Protein AF-A0A1F6ZD36-F1 (afdb_monomer_lite)

Radius of gyration: 31.81 Å; chains: 1; bounding box: 59×31×84 Å

pLDDT: mean 82.82, std 12.62, range [42.97, 97.12]

Sequence (160 aa):
MATKDRYIERAKKYESDASSERMKRFRGVSSYKKLVDAYENAGESWKDAGEFAKAERAYEMALRYSPEEDKGRIKGKLKNLGLEKTRTLSFLTGLKKGLEKKFVFAFLSLITLIPALLFVSFSLTGNIILGLTETNSRWIGICLFVCGLIFALLYSRKKK

Secondary structure (DSSP, 8-state):
-HHHHHHHHHHHHHHHHHHHHHHHHHTT-S-HHHHHHHHHHHHHHHHHTT-HHHHHHHHHHHHHHS-HHHHHHHHHHHHHHHHHHHHHHHHHHHHHHHHHHHHHHHHHHHHHHHHHHHHHHHHHHT---TT--HHHHHHHHHHHHHHHHHHHHHHHHTT-

Structure (mmCIF, N/CA/C/O backbone):
data_AF-A0A1F6ZD36-F1
#
_entry.id   AF-A0A1F6ZD36-F1
#
loop_
_atom_site.group_PDB
_atom_site.id
_atom_site.type_symbol
_atom_site.label_atom_id
_atom_site.label_alt_id
_atom_site.label_comp_id
_atom_site.label_asym_id
_atom_site.label_entity_id
_atom_site.label_seq_id
_atom_site.pdbx_PDB_ins_code
_atom_site.Cartn_x
_atom_site.Cartn_y
_atom_site.Cartn_z
_atom_site.occupancy
_atom_site.B_iso_or_equiv
_atom_site.auth_seq_id
_atom_site.auth_comp_id
_atom_site.auth_asym_id
_atom_site.auth_atom_id
_atom_site.pdbx_PDB_model_num
ATOM 1 N N . MET A 1 1 ? -9.042 -12.859 -11.792 1.00 51.00 1 MET A N 1
ATOM 2 C CA . MET A 1 1 ? -9.588 -11.493 -11.616 1.00 51.00 1 MET A CA 1
ATOM 3 C C . MET A 1 1 ? -10.558 -11.371 -10.430 1.00 51.00 1 MET A C 1
ATOM 5 O O . MET A 1 1 ? -10.576 -10.318 -9.822 1.00 51.00 1 MET A O 1
ATOM 9 N N . ALA A 1 2 ? -11.257 -12.435 -10.002 1.00 61.28 2 ALA A N 1
ATOM 10 C CA . ALA A 1 2 ? -12.264 -12.404 -8.921 1.00 61.28 2 ALA A CA 1
ATOM 11 C C . ALA A 1 2 ? -11.763 -12.186 -7.467 1.00 61.28 2 ALA A C 1
ATOM 13 O O . ALA A 1 2 ? -12.569 -12.068 -6.548 1.00 61.28 2 ALA A O 1
ATOM 14 N N . THR A 1 3 ? -10.451 -12.168 -7.211 1.00 84.62 3 THR A N 1
ATOM 15 C CA . THR A 1 3 ? -9.912 -12.096 -5.839 1.00 84.62 3 THR A CA 1
ATOM 16 C C . THR A 1 3 ? -9.786 -10.664 -5.327 1.00 84.62 3 THR A C 1
ATOM 18 O O . THR A 1 3 ? -10.218 -10.395 -4.209 1.00 84.62 3 THR A O 1
ATOM 21 N N . LYS A 1 4 ? -9.263 -9.733 -6.139 1.00 90.31 4 LYS A N 1
ATOM 22 C CA . LYS A 1 4 ? -9.082 -8.321 -5.752 1.00 90.31 4 LYS A CA 1
ATOM 23 C C . LYS A 1 4 ? -10.415 -7.653 -5.408 1.00 90.31 4 LYS A C 1
ATOM 25 O O . LYS A 1 4 ? -10.522 -7.042 -4.349 1.00 90.31 4 LYS A O 1
ATOM 30 N N . ASP A 1 5 ? -11.436 -7.830 -6.240 1.00 91.81 5 ASP A N 1
ATOM 31 C CA . ASP A 1 5 ? -12.751 -7.214 -6.020 1.00 91.81 5 ASP A CA 1
ATOM 32 C C . ASP A 1 5 ? -13.395 -7.690 -4.713 1.00 91.81 5 ASP A C 1
ATOM 34 O O . ASP A 1 5 ? -13.929 -6.884 -3.954 1.00 91.81 5 ASP A O 1
ATOM 38 N N . ARG A 1 6 ? -13.218 -8.971 -4.366 1.00 94.19 6 ARG A N 1
ATOM 39 C CA . ARG A 1 6 ? -13.665 -9.533 -3.084 1.00 94.19 6 ARG A CA 1
ATOM 40 C C . ARG A 1 6 ? -12.948 -8.917 -1.877 1.00 94.19 6 ARG A C 1
ATOM 42 O O . ARG A 1 6 ? -13.531 -8.813 -0.797 1.00 94.19 6 ARG A O 1
ATOM 49 N N . TYR A 1 7 ? -11.671 -8.557 -2.005 1.00 93.81 7 TYR A N 1
ATOM 50 C CA . TYR A 1 7 ? -10.953 -7.830 -0.951 1.00 93.81 7 TYR A CA 1
ATOM 51 C C . TYR A 1 7 ? -11.439 -6.382 -0.845 1.00 93.81 7 TYR A C 1
ATOM 53 O O . TYR A 1 7 ? -11.670 -5.900 0.259 1.00 93.81 7 TYR A O 1
ATOM 61 N N . ILE A 1 8 ? -11.681 -5.717 -1.977 1.00 94.88 8 ILE A N 1
ATOM 62 C CA . ILE A 1 8 ? -12.219 -4.351 -2.016 1.00 94.88 8 ILE A CA 1
ATOM 63 C C . ILE A 1 8 ? -13.608 -4.285 -1.374 1.00 94.88 8 ILE A C 1
ATOM 65 O O . ILE A 1 8 ? -13.884 -3.381 -0.588 1.00 94.88 8 ILE A O 1
ATOM 69 N N . GLU A 1 9 ? -14.488 -5.231 -1.692 1.00 96.00 9 GLU A N 1
ATOM 70 C CA . GLU A 1 9 ? -15.838 -5.286 -1.133 1.00 96.00 9 GLU A CA 1
ATOM 71 C C . GLU A 1 9 ? -15.810 -5.505 0.384 1.00 96.00 9 GLU A C 1
ATOM 73 O O . GLU A 1 9 ? -16.465 -4.774 1.130 1.00 96.00 9 GLU A O 1
ATOM 78 N N . ARG A 1 10 ? -14.975 -6.440 0.859 1.00 95.81 10 ARG A N 1
ATOM 79 C CA . ARG A 1 10 ? -14.753 -6.643 2.298 1.00 95.81 10 ARG A CA 1
ATOM 80 C C . ARG A 1 10 ? -14.214 -5.391 2.977 1.00 95.81 10 ARG A C 1
ATOM 82 O O . ARG A 1 10 ? -14.726 -5.020 4.027 1.00 95.81 10 ARG A O 1
ATOM 89 N N . ALA A 1 11 ? -13.237 -4.718 2.373 1.00 96.00 11 ALA A N 1
ATOM 90 C CA . ALA A 1 11 ? -12.669 -3.497 2.930 1.00 96.00 11 ALA A CA 1
ATOM 91 C C . ALA A 1 11 ? -13.737 -2.406 3.105 1.00 96.00 11 ALA A C 1
ATOM 93 O O . ALA A 1 11 ? -13.872 -1.843 4.188 1.00 96.00 11 ALA A O 1
ATOM 94 N N . LYS A 1 12 ? -14.562 -2.177 2.074 1.00 96.69 12 LYS A N 1
ATOM 95 C CA . LYS A 1 12 ? -15.684 -1.227 2.131 1.00 96.69 12 LYS A CA 1
ATOM 96 C C . LYS A 1 12 ? -16.709 -1.600 3.199 1.00 96.69 12 LYS A C 1
ATOM 98 O O . LYS A 1 12 ? -17.213 -0.722 3.896 1.00 96.69 12 LYS A O 1
ATOM 103 N N . LYS A 1 13 ? -17.010 -2.893 3.343 1.00 97.12 13 LYS A N 1
ATOM 104 C CA . LYS A 1 13 ? -17.897 -3.383 4.401 1.00 97.12 13 LYS A CA 1
ATOM 105 C C . LYS A 1 13 ? -17.334 -3.041 5.783 1.00 97.12 13 LYS A C 1
ATOM 107 O O . LYS A 1 13 ? -18.040 -2.440 6.581 1.00 97.12 13 LYS A O 1
ATOM 112 N N . TYR A 1 14 ? -16.058 -3.327 6.029 1.00 96.25 14 TYR A N 1
ATOM 113 C CA . TYR A 1 14 ? -15.411 -2.996 7.299 1.00 96.25 14 TYR A CA 1
ATOM 114 C C . TYR A 1 14 ? -15.341 -1.483 7.570 1.00 96.25 14 TYR A C 1
ATOM 116 O O . TYR A 1 14 ? -15.510 -1.063 8.710 1.00 96.25 14 TYR A O 1
ATOM 124 N N . GLU A 1 15 ? -15.156 -0.641 6.550 1.00 94.19 15 GLU A N 1
ATOM 125 C CA . GLU A 1 15 ? -15.229 0.823 6.694 1.00 94.19 15 GLU A CA 1
ATOM 126 C C . GLU A 1 15 ? -16.641 1.314 7.043 1.00 94.19 15 GLU A C 1
ATOM 128 O O . GLU A 1 15 ? -16.806 2.244 7.842 1.00 94.19 15 GLU A O 1
ATOM 133 N N . SER A 1 16 ? -17.666 0.678 6.473 1.00 95.81 16 SER A N 1
ATOM 134 C CA . SER A 1 16 ? -19.063 0.925 6.832 1.00 95.81 16 SER A CA 1
ATOM 135 C C . SER A 1 16 ? -19.335 0.516 8.283 1.00 95.81 16 SER A C 1
ATOM 137 O O . SER A 1 16 ? -19.854 1.321 9.063 1.00 95.81 16 SER A O 1
ATOM 139 N N . ASP A 1 17 ? -18.876 -0.673 8.683 1.00 94.06 17 ASP A N 1
ATOM 140 C CA . ASP A 1 17 ? -18.977 -1.167 10.057 1.00 94.06 17 ASP A CA 1
ATOM 141 C C . ASP A 1 17 ? -18.256 -0.222 11.032 1.00 94.06 17 ASP A C 1
ATOM 143 O O . ASP A 1 17 ? -18.833 0.191 12.037 1.00 94.06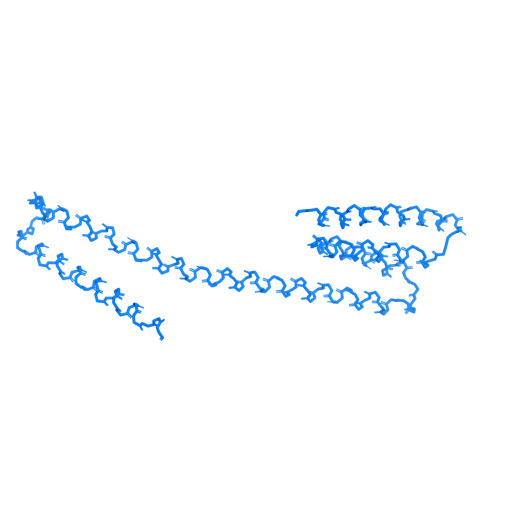 17 ASP A O 1
ATOM 147 N N . ALA A 1 18 ? -17.039 0.223 10.704 1.00 92.69 18 ALA A N 1
ATOM 148 C CA . ALA A 1 18 ? -16.274 1.173 11.511 1.00 92.69 18 ALA A CA 1
ATOM 149 C C . ALA A 1 18 ? -16.981 2.533 11.638 1.00 92.69 18 ALA A C 1
ATOM 151 O O . ALA A 1 18 ? -16.924 3.182 12.684 1.00 92.69 18 ALA A O 1
ATOM 152 N N . SER A 1 19 ? -17.669 2.980 10.587 1.00 92.50 19 SER A N 1
ATOM 153 C CA . SER A 1 19 ? -18.451 4.221 10.604 1.00 92.50 19 SER A CA 1
ATOM 154 C C . SER A 1 19 ? -19.676 4.102 11.517 1.00 92.50 19 SER A C 1
ATOM 156 O O . SER A 1 19 ? -19.933 4.992 12.332 1.00 92.50 19 SER A O 1
ATOM 158 N N . SER A 1 20 ? -20.385 2.971 11.450 1.00 92.19 20 SER A N 1
ATOM 159 C CA . SER A 1 20 ? -21.485 2.634 12.361 1.00 92.19 20 SER A CA 1
ATOM 160 C C . SER A 1 20 ? -21.009 2.535 13.817 1.00 92.19 20 SER A C 1
ATOM 162 O O . SER A 1 20 ? -21.591 3.158 14.707 1.00 92.19 20 SER A O 1
ATOM 164 N N . GLU A 1 21 ? -19.909 1.823 14.079 1.00 91.69 21 GLU A N 1
ATOM 165 C CA . GLU A 1 21 ? -19.357 1.674 15.430 1.00 91.69 21 GLU A CA 1
ATOM 166 C C . GLU A 1 21 ? -18.847 3.001 15.997 1.00 91.69 21 GLU A C 1
ATOM 168 O O . GLU A 1 21 ? -19.047 3.284 17.181 1.00 91.69 21 GLU A O 1
ATOM 173 N N . ARG A 1 22 ? -18.281 3.878 15.158 1.00 90.25 22 ARG A N 1
ATOM 174 C CA . ARG A 1 22 ? -17.933 5.241 15.574 1.00 90.25 22 ARG A CA 1
ATOM 175 C C . ARG A 1 22 ? -19.170 6.003 16.039 1.00 90.25 22 ARG A C 1
ATOM 177 O O . ARG A 1 22 ? -19.112 6.653 17.080 1.00 90.25 22 ARG A O 1
ATOM 184 N N . MET A 1 23 ? -20.275 5.924 15.298 1.00 90.69 23 MET A N 1
ATOM 185 C CA . MET A 1 23 ? -21.517 6.608 15.662 1.00 90.69 23 MET A CA 1
ATOM 186 C C . MET A 1 23 ? -22.093 6.070 16.977 1.00 90.69 23 MET A C 1
ATOM 188 O O . MET A 1 23 ? -22.479 6.843 17.853 1.00 90.69 23 MET A O 1
ATOM 192 N N . LYS A 1 24 ? -22.098 4.744 17.161 1.00 90.12 24 LYS A N 1
ATOM 193 C CA . LYS A 1 24 ? -22.520 4.119 18.426 1.00 90.12 24 LYS A CA 1
ATOM 194 C C . LYS A 1 24 ? -21.640 4.558 19.591 1.00 90.12 24 LYS A C 1
ATOM 196 O O . LYS A 1 24 ? -22.152 4.833 20.670 1.00 90.12 24 LYS A O 1
ATOM 201 N N . ARG A 1 25 ? -20.329 4.671 19.377 1.00 87.19 25 ARG A N 1
ATOM 202 C CA . ARG A 1 25 ? -19.390 5.149 20.393 1.00 87.19 25 ARG A CA 1
ATOM 203 C C . ARG A 1 25 ? -19.577 6.626 20.722 1.00 87.19 25 ARG A C 1
ATOM 205 O O . ARG A 1 25 ? -19.515 6.978 21.891 1.00 87.19 25 ARG A O 1
ATOM 212 N N . PHE A 1 26 ? -19.849 7.472 19.730 1.00 86.56 26 PHE A N 1
ATOM 213 C CA . PHE A 1 26 ? -20.211 8.872 19.973 1.00 86.56 26 PHE A CA 1
ATOM 214 C C . PHE A 1 26 ? -21.450 8.984 20.877 1.00 86.56 26 PHE A C 1
ATOM 216 O O . PHE A 1 26 ? -21.521 9.863 21.725 1.00 86.56 26 PHE A O 1
ATOM 223 N N . ARG A 1 27 ? -22.384 8.035 20.752 1.00 88.94 27 ARG A N 1
ATOM 224 C CA . ARG A 1 27 ? -23.560 7.895 21.625 1.00 88.94 27 ARG A CA 1
ATOM 225 C C . ARG A 1 27 ? -23.283 7.170 22.955 1.00 88.94 27 ARG A C 1
ATOM 227 O O . ARG A 1 27 ? -24.219 6.951 23.711 1.00 88.94 27 ARG A O 1
ATOM 234 N N . GLY A 1 28 ? -22.044 6.757 23.232 1.00 84.69 28 GLY A N 1
ATOM 235 C CA . GLY A 1 28 ? -21.668 6.035 24.456 1.00 84.69 28 GLY A CA 1
ATOM 236 C C . GLY A 1 28 ? -22.056 4.549 24.498 1.00 84.69 28 GLY A C 1
ATOM 237 O O . GLY A 1 28 ? -22.033 3.950 25.564 1.00 84.69 28 GLY A O 1
ATOM 238 N N . VAL A 1 29 ? -22.408 3.938 23.360 1.00 79.12 29 VAL A N 1
ATOM 239 C CA . VAL A 1 29 ? -23.020 2.590 23.292 1.00 79.12 29 VAL A CA 1
ATOM 240 C C . VAL A 1 29 ? -22.045 1.496 22.819 1.00 79.12 29 VAL A C 1
ATOM 242 O O . VAL A 1 29 ? -22.367 0.312 22.877 1.00 79.12 29 VAL A O 1
ATOM 245 N N . SER A 1 30 ? -20.851 1.849 22.324 1.00 84.38 30 SER A N 1
ATOM 246 C CA . SER A 1 30 ? -19.895 0.872 21.767 1.00 84.38 30 SER A CA 1
ATOM 247 C C . SER A 1 30 ? -18.492 0.956 22.368 1.00 84.38 30 SER A C 1
ATOM 249 O O . SER A 1 30 ? -18.024 2.021 22.773 1.00 84.38 30 SER A O 1
ATOM 251 N N . SER A 1 31 ? -17.816 -0.197 22.384 1.00 82.38 31 SER A N 1
ATOM 252 C CA . SER A 1 31 ? -16.440 -0.368 22.847 1.00 82.38 31 SER A CA 1
ATOM 253 C C . SER A 1 31 ? -15.427 0.095 21.797 1.00 82.38 31 SER A C 1
ATOM 255 O O . SER A 1 31 ? -15.615 -0.080 20.592 1.00 82.38 31 SER A O 1
ATOM 257 N N . TYR A 1 32 ? -14.297 0.622 22.274 1.00 84.00 32 TYR A N 1
ATOM 258 C CA . TYR A 1 32 ? -13.140 0.980 21.451 1.00 84.00 32 TYR A CA 1
ATOM 259 C C . TYR A 1 32 ? -12.653 -0.206 20.613 1.00 84.00 32 TYR A C 1
ATOM 261 O O . TYR A 1 32 ? -12.300 -0.018 19.453 1.00 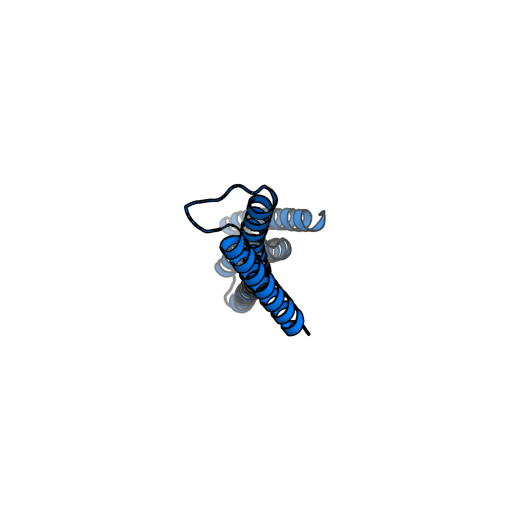84.00 32 TYR A O 1
ATOM 269 N N . LYS A 1 33 ? -12.718 -1.419 21.171 1.00 89.50 33 LYS A N 1
ATOM 270 C CA . LYS A 1 33 ? -12.228 -2.644 20.537 1.00 89.50 33 LYS A CA 1
ATOM 271 C C . LYS A 1 33 ? -12.889 -2.912 19.183 1.00 89.50 33 LYS A C 1
ATOM 273 O O . LYS A 1 33 ? -12.198 -3.028 18.183 1.00 89.50 33 LYS A O 1
ATOM 278 N N . LYS A 1 34 ? -14.226 -2.884 19.116 1.00 90.94 34 LYS A N 1
ATOM 279 C CA . LYS A 1 34 ? -14.967 -3.127 17.862 1.00 90.94 34 LYS A CA 1
ATOM 280 C C . LYS A 1 34 ? -14.638 -2.100 16.778 1.00 90.94 34 LYS A C 1
ATOM 282 O O . LYS A 1 34 ? -14.547 -2.451 15.605 1.00 90.94 34 LYS A O 1
ATOM 287 N N . LEU A 1 35 ? -14.455 -0.837 17.169 1.00 92.62 35 LEU A N 1
ATOM 288 C CA . LEU A 1 35 ? -14.083 0.228 16.241 1.00 92.62 35 LEU A CA 1
ATOM 289 C C . LEU A 1 35 ? -12.670 0.020 15.678 1.00 92.62 35 LEU A C 1
ATOM 291 O O . LEU A 1 35 ? -12.453 0.204 14.482 1.00 92.62 35 LEU A O 1
ATOM 295 N N . VAL A 1 36 ? -11.721 -0.356 16.537 1.00 93.69 36 VAL A N 1
ATOM 296 C CA . VAL A 1 36 ? -10.329 -0.633 16.158 1.00 93.69 36 VAL A CA 1
ATOM 297 C C . VAL A 1 36 ? -10.256 -1.853 15.245 1.00 93.69 36 VAL A C 1
ATOM 299 O O . VAL A 1 36 ? -9.676 -1.751 14.167 1.00 93.69 36 VAL A O 1
ATOM 302 N N . ASP A 1 37 ? -10.915 -2.950 15.621 1.00 93.94 37 ASP A N 1
ATOM 303 C CA . ASP A 1 37 ? -10.955 -4.194 14.846 1.00 93.94 37 ASP A CA 1
ATOM 304 C C . ASP A 1 37 ? -11.534 -3.958 13.442 1.00 93.94 37 ASP A C 1
ATOM 306 O O . ASP A 1 37 ? -11.019 -4.472 12.451 1.00 93.94 37 ASP A O 1
ATOM 310 N N . ALA A 1 38 ? -12.585 -3.139 13.324 1.00 95.50 38 ALA A N 1
ATOM 311 C CA . ALA A 1 38 ? -13.176 -2.808 12.031 1.00 95.50 38 ALA A CA 1
ATOM 312 C C . ALA A 1 38 ? -12.195 -2.038 11.127 1.00 95.50 38 ALA A C 1
ATOM 314 O O . ALA A 1 38 ? -12.007 -2.407 9.968 1.00 95.50 38 ALA A O 1
ATOM 315 N N . TYR A 1 39 ? -11.510 -1.015 11.650 1.00 96.69 39 TYR A N 1
ATOM 316 C CA . TYR A 1 39 ? -10.486 -0.299 10.880 1.00 96.69 39 TYR A CA 1
ATOM 317 C C . TYR A 1 39 ? -9.291 -1.184 10.520 1.00 96.69 39 TYR A C 1
ATOM 319 O O . TYR A 1 39 ? -8.746 -1.082 9.423 1.00 96.69 39 TYR A O 1
ATOM 327 N N . GLU A 1 40 ? -8.892 -2.077 11.414 1.00 96.00 40 GLU A N 1
ATOM 328 C CA . GLU A 1 40 ? -7.805 -3.012 11.166 1.00 96.00 40 GLU A CA 1
ATOM 329 C C . GLU A 1 40 ? -8.145 -4.017 10.060 1.00 96.00 40 GLU A C 1
ATOM 331 O O . GLU A 1 40 ? -7.341 -4.223 9.150 1.00 96.00 40 GLU A O 1
ATOM 336 N N . ASN A 1 41 ? -9.350 -4.585 10.092 1.00 96.69 41 ASN A N 1
ATOM 337 C CA . ASN A 1 41 ? -9.831 -5.517 9.073 1.00 96.69 41 ASN A CA 1
ATOM 338 C C . ASN A 1 41 ? -10.011 -4.835 7.708 1.00 96.69 41 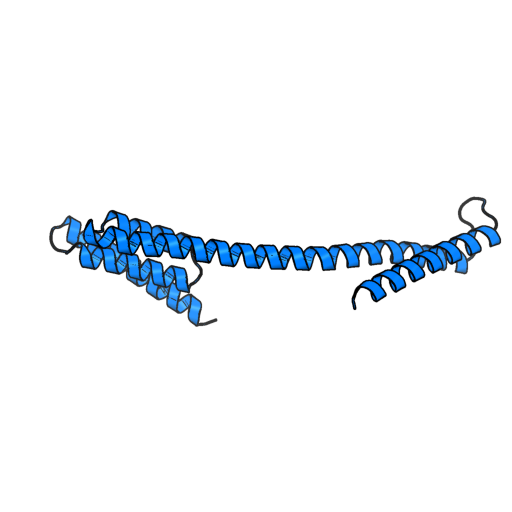ASN A C 1
ATOM 340 O O . ASN A 1 41 ? -9.734 -5.438 6.663 1.00 96.69 41 ASN A O 1
ATOM 344 N N . ALA A 1 42 ? -10.423 -3.561 7.700 1.00 97.06 42 ALA A N 1
ATOM 345 C CA . ALA A 1 42 ? -10.405 -2.738 6.495 1.00 97.06 42 ALA A CA 1
ATOM 346 C C . ALA A 1 42 ? -8.972 -2.573 5.966 1.00 97.06 42 ALA A C 1
ATOM 348 O O . ALA A 1 42 ? -8.732 -2.761 4.774 1.00 97.06 42 ALA A O 1
ATOM 349 N N . GLY A 1 43 ? -8.014 -2.287 6.852 1.00 96.81 43 GLY A N 1
ATOM 350 C CA . GLY A 1 43 ? -6.597 -2.163 6.518 1.00 96.81 43 GLY A CA 1
ATOM 351 C C . GLY A 1 43 ? -6.004 -3.431 5.907 1.00 96.81 43 GLY A C 1
ATOM 352 O O . GLY A 1 43 ? -5.338 -3.356 4.874 1.00 96.81 43 GLY A O 1
ATOM 353 N N . GLU A 1 44 ? -6.289 -4.601 6.482 1.00 96.31 44 GLU A N 1
ATOM 354 C CA . GLU A 1 44 ? -5.860 -5.886 5.918 1.00 96.31 44 GLU A CA 1
ATOM 355 C C . GLU A 1 44 ? -6.492 -6.151 4.555 1.00 96.31 44 GLU A C 1
ATOM 357 O O . GLU A 1 44 ? -5.793 -6.502 3.609 1.00 96.31 44 GLU A O 1
ATOM 362 N N . SER A 1 45 ? -7.792 -5.897 4.418 1.00 96.38 45 SER A N 1
ATOM 363 C CA . SER A 1 45 ? -8.493 -6.112 3.153 1.00 96.38 45 SER A CA 1
ATOM 364 C C . SER A 1 45 ? -7.980 -5.176 2.049 1.00 96.38 45 SER A C 1
ATOM 366 O O . SER A 1 45 ? -7.791 -5.603 0.911 1.00 96.38 45 SER A O 1
ATOM 368 N N . TRP A 1 46 ? -7.683 -3.911 2.365 1.00 96.88 46 TRP A N 1
ATOM 369 C CA . TRP A 1 46 ? -7.061 -2.988 1.412 1.00 96.88 46 TRP A CA 1
ATOM 370 C C . TRP A 1 46 ? -5.628 -3.384 1.058 1.00 96.88 46 TRP A C 1
ATOM 372 O O . TRP A 1 46 ? -5.238 -3.258 -0.105 1.00 96.88 46 TRP A O 1
ATOM 382 N N . LYS A 1 47 ? -4.858 -3.882 2.031 1.00 95.00 47 LYS A N 1
ATOM 383 C CA . LYS A 1 47 ? -3.506 -4.404 1.804 1.00 95.00 47 LYS A CA 1
ATOM 384 C C . LYS A 1 47 ? -3.548 -5.585 0.837 1.00 95.00 47 LYS A C 1
ATOM 386 O O . LYS A 1 47 ? -2.829 -5.573 -0.157 1.00 95.00 47 LYS A O 1
ATOM 391 N N . ASP A 1 48 ? -4.435 -6.545 1.074 1.00 93.50 48 ASP A N 1
ATOM 392 C CA . ASP A 1 48 ? -4.593 -7.728 0.225 1.00 93.50 48 ASP A CA 1
ATOM 393 C C . ASP A 1 48 ? -5.105 -7.373 -1.185 1.00 93.50 48 ASP A C 1
ATOM 395 O O . ASP A 1 48 ? -4.781 -8.045 -2.163 1.00 93.50 48 ASP A O 1
ATOM 399 N N . ALA A 1 49 ? -5.853 -6.271 -1.324 1.00 93.25 49 ALA A N 1
ATOM 400 C CA . ALA A 1 49 ? -6.234 -5.707 -2.621 1.00 93.25 49 ALA A CA 1
ATOM 401 C C . ALA A 1 49 ? -5.084 -4.969 -3.350 1.00 93.25 49 ALA A C 1
ATOM 403 O O . ALA A 1 49 ? -5.255 -4.559 -4.503 1.00 93.25 49 ALA A O 1
ATOM 404 N N . GLY A 1 50 ? -3.933 -4.771 -2.696 1.00 91.69 50 GLY A N 1
ATOM 405 C CA . GLY A 1 50 ? -2.797 -3.981 -3.188 1.00 91.69 50 GLY A CA 1
ATOM 406 C C . GLY A 1 50 ? -2.986 -2.462 -3.074 1.00 91.69 50 GLY A C 1
ATOM 407 O O . GLY A 1 50 ? -2.182 -1.691 -3.594 1.00 91.69 50 GLY A O 1
ATOM 408 N N . GLU A 1 51 ? -4.039 -2.005 -2.397 1.00 94.12 51 GLU A N 1
ATOM 409 C CA . GLU A 1 51 ? -4.390 -0.592 -2.234 1.00 94.12 51 GLU A CA 1
ATOM 410 C C . GLU A 1 51 ? -3.702 -0.007 -0.987 1.00 94.12 51 GLU A C 1
ATOM 412 O O . GLU A 1 51 ? -4.349 0.431 -0.031 1.00 94.12 51 GLU A O 1
ATOM 417 N N . PHE A 1 52 ? -2.363 0.006 -0.988 1.00 93.75 52 PHE A N 1
ATOM 418 C CA . PHE A 1 52 ? -1.540 0.365 0.178 1.00 93.75 52 PHE A CA 1
ATOM 419 C C . PHE A 1 52 ? -1.895 1.726 0.805 1.00 93.75 52 PHE A C 1
ATOM 421 O O . PHE A 1 52 ? -1.892 1.852 2.023 1.00 93.75 52 PHE A O 1
ATOM 428 N N . ALA A 1 53 ? -2.269 2.732 0.006 1.00 94.31 53 ALA A N 1
ATOM 429 C CA . ALA A 1 53 ? -2.650 4.058 0.514 1.00 94.31 53 ALA A CA 1
ATOM 430 C C . ALA A 1 53 ? -4.000 4.078 1.259 1.00 94.31 53 ALA A C 1
ATOM 432 O O . ALA A 1 53 ? -4.269 4.975 2.059 1.00 94.31 53 ALA A O 1
ATOM 433 N N . LYS A 1 54 ? -4.895 3.130 0.964 1.00 95.88 54 LYS A N 1
ATOM 434 C CA . LYS A 1 54 ? -6.150 2.961 1.712 1.00 95.88 54 LYS A CA 1
ATOM 435 C C . LYS A 1 54 ? -5.914 2.126 2.965 1.00 95.88 54 LYS A C 1
ATOM 437 O O . LYS A 1 54 ? -6.439 2.465 4.019 1.00 95.88 54 LYS A O 1
ATOM 442 N N . ALA A 1 55 ? -5.059 1.108 2.865 1.00 96.81 55 ALA A N 1
ATOM 443 C CA . ALA A 1 55 ? -4.635 0.309 4.009 1.00 96.81 55 ALA A CA 1
ATOM 444 C C . ALA A 1 55 ? -3.955 1.165 5.088 1.00 96.81 55 ALA A C 1
ATOM 446 O O . ALA A 1 55 ? -4.288 1.051 6.263 1.00 96.81 55 ALA A O 1
ATOM 447 N N . GLU A 1 56 ? -3.057 2.063 4.678 1.00 96.44 56 GLU A N 1
ATOM 448 C CA . GLU A 1 56 ? -2.364 3.006 5.561 1.00 96.44 56 GLU A CA 1
ATOM 449 C C . GLU A 1 56 ? -3.359 3.884 6.322 1.00 96.44 56 GLU A C 1
ATOM 451 O O . GLU A 1 56 ? -3.374 3.863 7.550 1.00 96.44 56 GLU A O 1
ATOM 456 N N . ARG A 1 57 ? -4.285 4.534 5.605 1.00 96.81 57 ARG A N 1
ATOM 457 C CA . ARG A 1 57 ? -5.358 5.328 6.219 1.00 96.81 57 ARG A CA 1
ATOM 458 C C . ARG A 1 57 ? -6.195 4.513 7.200 1.00 96.81 57 ARG A C 1
ATOM 460 O O . ARG A 1 57 ? -6.488 4.984 8.292 1.00 96.81 57 ARG A O 1
ATOM 467 N N . ALA A 1 58 ? -6.575 3.289 6.849 1.00 96.81 58 ALA A N 1
ATOM 468 C CA . ALA A 1 58 ? -7.356 2.440 7.741 1.00 96.81 58 ALA A CA 1
ATOM 469 C C . ALA A 1 58 ? -6.582 2.095 9.030 1.00 96.81 58 ALA A C 1
ATOM 471 O O . ALA A 1 58 ? -7.125 2.240 10.125 1.00 96.81 58 ALA A O 1
ATOM 472 N N . TYR A 1 59 ? -5.295 1.743 8.937 1.00 97.06 59 TYR A N 1
ATOM 473 C CA . TYR A 1 59 ? -4.462 1.494 10.119 1.00 97.06 59 TYR A CA 1
ATOM 474 C C . TYR A 1 59 ? -4.186 2.752 10.949 1.00 97.06 59 TYR A C 1
ATOM 476 O O . TYR A 1 59 ? -4.149 2.665 12.175 1.00 97.06 59 TYR A O 1
ATOM 484 N N . GLU A 1 60 ? -4.039 3.925 10.333 1.00 96.44 60 GLU A N 1
ATOM 485 C CA . GLU A 1 60 ? -3.941 5.200 11.056 1.00 96.44 60 GLU A CA 1
ATOM 486 C C . GLU A 1 60 ? -5.208 5.479 11.869 1.00 96.44 60 GLU A C 1
ATOM 488 O O . GLU A 1 60 ? -5.139 5.898 13.028 1.00 96.44 60 GLU A O 1
ATOM 493 N N . MET A 1 61 ? -6.376 5.189 11.294 1.00 95.44 61 MET A N 1
ATOM 494 C CA . MET A 1 61 ? -7.646 5.318 12.000 1.00 95.44 61 MET A CA 1
ATOM 495 C C . MET A 1 61 ? -7.762 4.300 13.134 1.00 95.44 61 MET A C 1
ATOM 497 O O . MET A 1 61 ? -8.145 4.683 14.241 1.00 95.44 61 MET A O 1
ATOM 501 N N . ALA A 1 62 ? -7.355 3.046 12.915 1.00 95.25 62 ALA A N 1
ATOM 502 C CA . ALA A 1 62 ? -7.255 2.055 13.985 1.00 95.25 62 ALA A CA 1
ATOM 503 C C . ALA A 1 62 ? -6.355 2.569 15.121 1.00 95.25 62 ALA A C 1
ATOM 505 O O . ALA A 1 62 ? -6.765 2.561 16.280 1.00 95.25 62 ALA A O 1
ATOM 506 N N . LEU A 1 63 ? -5.177 3.110 14.797 1.00 95.94 63 LEU A N 1
ATOM 507 C CA . LEU A 1 63 ? -4.216 3.631 15.769 1.00 95.94 63 LEU A CA 1
ATOM 508 C C . LEU A 1 63 ? -4.774 4.815 16.568 1.00 95.94 63 LEU A C 1
ATOM 510 O O . LEU A 1 63 ? -4.577 4.891 17.781 1.00 95.94 63 LEU A O 1
ATOM 514 N N . ARG A 1 64 ? -5.498 5.724 15.905 1.00 93.50 64 ARG A N 1
ATOM 515 C CA . ARG A 1 64 ? -6.124 6.896 16.535 1.00 93.50 64 ARG A CA 1
ATOM 516 C C . ARG A 1 64 ? -7.155 6.509 17.592 1.00 93.50 64 ARG A C 1
ATOM 518 O O . ARG A 1 64 ? -7.284 7.199 18.599 1.00 93.50 64 ARG A O 1
ATOM 525 N N . TYR A 1 65 ? -7.901 5.434 17.350 1.00 90.50 65 TYR A N 1
ATOM 526 C CA . TYR A 1 65 ? -8.951 4.966 18.253 1.00 90.50 65 TYR A CA 1
ATOM 527 C C . TYR A 1 65 ? -8.507 3.836 19.184 1.00 90.50 65 TYR A C 1
ATOM 529 O O . TYR A 1 65 ? -9.318 3.432 20.016 1.00 90.50 65 TYR A O 1
ATOM 537 N N . SER A 1 66 ? -7.267 3.355 19.065 1.00 92.19 66 SER A N 1
ATOM 538 C CA . SER A 1 66 ? -6.726 2.267 19.883 1.00 92.19 66 SER A CA 1
ATOM 539 C C . SER A 1 66 ? -6.416 2.714 21.315 1.00 92.19 66 SER A C 1
ATOM 541 O O . SER A 1 66 ? -5.818 3.781 21.502 1.00 92.19 66 SER A O 1
ATOM 543 N N . PRO A 1 67 ? -6.758 1.891 22.323 1.00 89.25 67 PRO A N 1
ATOM 544 C CA . PRO A 1 67 ? -6.156 1.966 23.653 1.00 89.25 67 PRO A CA 1
ATOM 545 C C . PRO A 1 67 ? -4.626 1.833 23.576 1.00 89.25 67 PRO A C 1
ATOM 547 O O . PRO A 1 67 ? -4.113 1.221 22.640 1.00 89.25 67 PRO A O 1
ATOM 550 N N . GLU A 1 68 ? -3.885 2.387 24.543 1.00 89.00 68 GLU A N 1
ATOM 551 C CA . GLU A 1 68 ? -2.406 2.377 24.521 1.00 89.00 68 GLU A CA 1
ATOM 552 C C . GLU A 1 68 ? -1.803 0.968 24.407 1.00 89.00 68 GLU A C 1
ATOM 554 O O . GLU A 1 68 ? -0.841 0.770 23.664 1.00 89.00 68 GLU A O 1
ATOM 559 N N . GLU A 1 69 ? -2.421 -0.018 25.058 1.00 87.81 69 GLU A N 1
ATOM 560 C CA . GLU A 1 69 ? -2.057 -1.440 24.985 1.00 87.81 69 GLU A CA 1
ATOM 561 C C . GLU A 1 69 ? -2.062 -2.000 23.549 1.00 87.81 69 GLU A C 1
ATOM 563 O O . GLU A 1 69 ? -1.169 -2.759 23.172 1.00 87.81 69 GLU A O 1
ATOM 568 N N . ASP A 1 70 ? -3.000 -1.561 22.707 1.00 87.75 70 ASP A N 1
ATOM 569 C CA . ASP A 1 70 ? -3.150 -2.031 21.326 1.00 87.75 70 ASP A CA 1
ATOM 570 C C . ASP A 1 70 ? -2.320 -1.228 20.317 1.00 87.75 70 ASP A C 1
ATOM 572 O O . ASP A 1 70 ? -2.046 -1.695 19.204 1.00 87.75 70 ASP A O 1
ATOM 576 N N . LYS A 1 71 ? -1.868 -0.018 20.676 1.00 92.00 71 LYS A N 1
ATOM 577 C CA . LYS A 1 71 ? -1.134 0.850 19.740 1.00 92.00 71 LYS A CA 1
ATOM 578 C C . LYS A 1 71 ? 0.151 0.208 19.235 1.00 92.00 71 LYS A C 1
ATOM 580 O O . LYS A 1 71 ? 0.507 0.413 18.075 1.00 92.00 71 LYS A O 1
ATOM 585 N N . GLY A 1 72 ? 0.849 -0.565 20.071 1.00 93.19 72 GLY A N 1
ATOM 586 C CA . GLY A 1 72 ? 2.067 -1.276 19.667 1.00 93.19 72 GLY A CA 1
ATOM 587 C C . GLY A 1 72 ? 1.810 -2.248 18.512 1.00 93.19 72 GLY A C 1
ATOM 588 O O . GLY A 1 72 ? 2.533 -2.247 17.512 1.00 93.19 72 GLY A O 1
ATOM 589 N N . ARG A 1 73 ? 0.713 -3.001 18.608 1.00 93.81 73 ARG A N 1
ATOM 590 C CA . ARG A 1 73 ? 0.266 -3.969 17.603 1.00 93.81 73 ARG A CA 1
ATOM 591 C C . ARG A 1 73 ? -0.064 -3.289 16.270 1.00 93.81 73 ARG A C 1
ATOM 593 O O . ARG A 1 73 ? 0.449 -3.702 15.229 1.00 93.81 73 ARG A O 1
ATOM 600 N N . ILE A 1 74 ? -0.838 -2.200 16.300 1.00 94.44 74 ILE A N 1
ATOM 601 C CA . ILE A 1 74 ? -1.210 -1.447 15.089 1.00 94.44 74 ILE A CA 1
ATOM 602 C C . ILE A 1 74 ? 0.001 -0.744 14.455 1.00 94.44 74 ILE A C 1
ATOM 604 O O . ILE A 1 74 ? 0.171 -0.793 13.235 1.00 94.44 74 ILE A O 1
ATOM 608 N N . LYS A 1 75 ? 0.901 -0.154 15.256 1.00 95.88 75 LYS A N 1
ATOM 609 C CA . LYS A 1 75 ? 2.164 0.430 14.757 1.00 95.88 75 LYS A CA 1
ATOM 610 C C . LYS A 1 75 ? 3.024 -0.608 14.033 1.00 95.88 75 LYS A C 1
ATOM 612 O O . LYS A 1 75 ? 3.605 -0.300 12.993 1.00 95.88 75 LYS A O 1
ATOM 617 N N . GLY A 1 76 ? 3.076 -1.839 14.549 1.00 95.75 76 GLY A N 1
ATOM 618 C CA . GLY A 1 76 ? 3.746 -2.959 13.887 1.00 95.75 76 GLY A CA 1
ATOM 619 C C . GLY A 1 76 ? 3.175 -3.238 12.494 1.00 95.75 76 GLY A C 1
ATOM 620 O O . GLY A 1 76 ? 3.932 -3.343 11.528 1.00 95.75 76 GLY A O 1
ATOM 621 N N . LYS A 1 77 ? 1.842 -3.267 12.361 1.00 95.00 77 LYS A N 1
ATOM 622 C CA . LYS A 1 77 ? 1.170 -3.436 11.061 1.00 95.00 77 LYS A CA 1
ATOM 623 C C . LYS A 1 77 ? 1.481 -2.299 10.086 1.00 95.00 77 LYS A C 1
ATOM 625 O O . LYS A 1 77 ? 1.798 -2.573 8.931 1.00 95.00 77 LYS A O 1
ATOM 630 N N . LEU A 1 78 ? 1.466 -1.050 10.555 1.00 94.50 78 LEU A N 1
ATOM 631 C CA . LEU A 1 78 ? 1.800 0.124 9.740 1.00 94.50 78 LEU A CA 1
ATOM 632 C C . LEU A 1 78 ? 3.243 0.052 9.205 1.00 94.50 78 LEU A C 1
ATOM 634 O O . LEU A 1 78 ? 3.491 0.274 8.020 1.00 94.50 78 LEU A O 1
ATOM 638 N N . LYS A 1 79 ? 4.196 -0.336 10.062 1.00 95.38 79 LYS A N 1
ATOM 639 C CA . LYS A 1 79 ? 5.600 -0.528 9.673 1.00 95.38 79 LYS A CA 1
ATOM 640 C C . LYS A 1 79 ? 5.747 -1.626 8.618 1.00 95.38 79 LYS A C 1
ATOM 642 O O . LYS A 1 79 ? 6.425 -1.419 7.613 1.00 95.38 79 LYS A O 1
ATOM 647 N N . ASN A 1 80 ? 5.094 -2.770 8.824 1.00 94.31 80 ASN A N 1
ATOM 648 C CA . ASN A 1 80 ? 5.131 -3.886 7.877 1.00 94.31 80 ASN A CA 1
ATOM 649 C C . ASN A 1 80 ? 4.541 -3.495 6.514 1.00 94.31 80 ASN A C 1
ATOM 651 O O . ASN A 1 80 ? 5.133 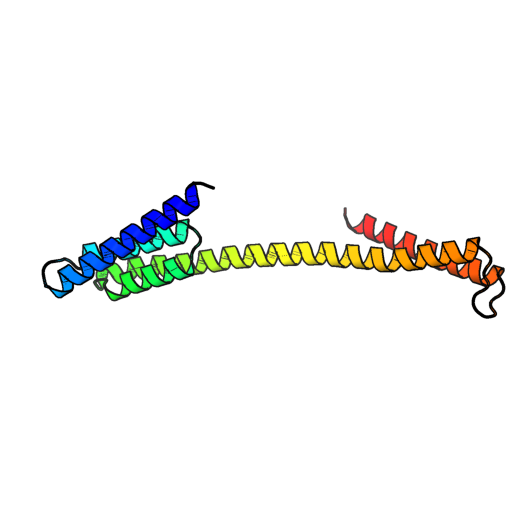-3.813 5.485 1.00 94.31 80 ASN A O 1
ATOM 655 N N . LEU A 1 81 ? 3.447 -2.726 6.504 1.00 94.19 81 LEU A N 1
ATOM 656 C CA . LEU A 1 81 ? 2.847 -2.196 5.279 1.00 94.19 81 LEU A CA 1
ATOM 657 C C . LEU A 1 81 ? 3.838 -1.321 4.490 1.00 94.19 81 LEU A C 1
ATOM 659 O O . LEU A 1 81 ? 3.969 -1.464 3.274 1.00 94.19 81 LEU A O 1
ATOM 663 N N . GLY A 1 82 ? 4.574 -0.444 5.181 1.00 91.56 82 GLY A N 1
ATOM 664 C CA . GLY A 1 82 ? 5.608 0.394 4.567 1.00 91.56 82 GLY A CA 1
ATOM 665 C C . GLY A 1 82 ? 6.760 -0.416 3.959 1.00 91.56 82 GLY A C 1
ATOM 666 O O . GLY A 1 82 ? 7.227 -0.108 2.858 1.00 91.56 82 GLY A O 1
ATOM 667 N N . LEU A 1 83 ? 7.186 -1.489 4.632 1.00 91.25 83 LEU A N 1
ATOM 668 C CA . LEU A 1 83 ? 8.216 -2.402 4.124 1.00 91.25 83 LEU A CA 1
ATOM 669 C C . LEU A 1 83 ? 7.746 -3.152 2.871 1.00 91.25 83 LEU A C 1
ATOM 671 O O . LEU A 1 83 ? 8.490 -3.235 1.893 1.00 91.25 83 LEU A O 1
ATOM 675 N N . GLU A 1 84 ? 6.508 -3.649 2.858 1.00 90.19 84 GLU A N 1
ATOM 676 C CA . GLU A 1 84 ? 5.917 -4.319 1.692 1.00 90.19 84 GLU A CA 1
ATOM 677 C C . GLU A 1 84 ? 5.765 -3.369 0.496 1.00 90.19 84 GLU A C 1
ATOM 679 O O . GLU A 1 84 ? 6.168 -3.705 -0.623 1.00 90.19 84 GLU A O 1
ATOM 684 N N . LYS A 1 85 ? 5.264 -2.149 0.728 1.00 89.56 85 LYS A N 1
ATOM 685 C CA . LYS A 1 85 ? 5.174 -1.087 -0.288 1.00 89.56 85 LYS A CA 1
ATOM 686 C C . LYS A 1 85 ? 6.547 -0.764 -0.883 1.00 89.56 85 LYS A C 1
ATOM 688 O O . LYS A 1 85 ? 6.694 -0.648 -2.096 1.00 89.56 85 LYS A O 1
ATOM 693 N N . THR A 1 86 ? 7.575 -0.667 -0.044 1.00 88.69 86 THR A N 1
ATOM 694 C CA . THR A 1 86 ? 8.945 -0.388 -0.499 1.00 88.69 86 THR A CA 1
ATOM 695 C C . THR A 1 86 ? 9.521 -1.561 -1.287 1.00 88.69 86 THR A C 1
ATOM 697 O O . THR A 1 86 ? 10.121 -1.361 -2.341 1.00 88.69 86 THR A O 1
ATOM 700 N N . ARG A 1 87 ? 9.300 -2.800 -0.830 1.00 87.19 87 ARG A N 1
ATOM 701 C CA . ARG A 1 87 ? 9.762 -4.007 -1.524 1.00 87.19 87 ARG A CA 1
ATOM 702 C C . ARG A 1 87 ? 9.121 -4.127 -2.905 1.00 87.19 87 ARG A C 1
ATOM 704 O O . ARG A 1 87 ? 9.839 -4.316 -3.884 1.00 87.19 87 ARG A O 1
ATOM 711 N N . THR A 1 88 ? 7.805 -3.956 -3.002 1.00 83.75 88 THR A N 1
ATOM 712 C CA . THR A 1 88 ? 7.088 -3.980 -4.287 1.00 83.75 88 THR A CA 1
ATOM 713 C C . THR A 1 88 ? 7.571 -2.871 -5.223 1.00 83.75 88 THR A C 1
ATOM 715 O O . THR A 1 88 ? 7.883 -3.148 -6.380 1.00 83.75 88 THR A O 1
ATOM 718 N N . LEU A 1 89 ? 7.763 -1.646 -4.723 1.00 84.81 89 LEU A N 1
ATOM 719 C CA . LEU A 1 89 ? 8.325 -0.541 -5.507 1.00 84.81 89 LEU A CA 1
ATOM 720 C C . LEU A 1 89 ? 9.757 -0.838 -5.993 1.00 84.81 89 LEU A C 1
ATOM 722 O O . LEU A 1 89 ? 10.079 -0.624 -7.163 1.00 84.81 89 LEU A O 1
ATOM 726 N N . SER A 1 90 ? 10.620 -1.358 -5.114 1.00 84.12 90 SER A N 1
ATOM 727 C CA . SER A 1 90 ? 12.010 -1.719 -5.436 1.00 84.12 90 SER A CA 1
ATOM 728 C C . SER A 1 90 ? 12.092 -2.823 -6.498 1.00 84.12 90 SER A C 1
ATOM 730 O O . SER A 1 90 ? 12.929 -2.778 -7.397 1.00 84.12 90 SER A O 1
ATOM 732 N N . PHE A 1 91 ? 11.161 -3.776 -6.460 1.00 84.56 91 PHE A N 1
ATOM 733 C CA . PHE A 1 91 ? 11.041 -4.822 -7.466 1.00 84.56 91 PHE A CA 1
ATOM 734 C C . PHE A 1 91 ? 10.613 -4.255 -8.826 1.00 84.56 91 PHE A C 1
ATOM 736 O O . PHE A 1 91 ? 11.249 -4.541 -9.840 1.00 84.56 91 PHE A O 1
ATOM 743 N N . LEU A 1 92 ? 9.592 -3.392 -8.856 1.00 80.62 92 LEU A N 1
ATOM 744 C CA . LEU A 1 92 ? 9.119 -2.743 -10.084 1.00 80.62 92 LEU A CA 1
ATOM 745 C C . LEU A 1 92 ? 10.190 -1.844 -10.714 1.00 80.62 92 LEU A C 1
ATOM 747 O O . LEU A 1 92 ? 10.402 -1.866 -11.926 1.00 80.62 92 LEU A O 1
ATOM 751 N N . THR A 1 93 ? 10.906 -1.079 -9.893 1.00 80.94 93 THR A N 1
ATOM 752 C CA . THR A 1 93 ? 12.022 -0.239 -10.352 1.00 80.94 93 THR A CA 1
ATOM 753 C C . THR A 1 93 ? 13.204 -1.074 -10.843 1.00 80.94 93 THR A C 1
ATOM 755 O O . THR A 1 93 ? 13.798 -0.740 -11.870 1.00 80.94 93 THR A O 1
ATOM 758 N N . GLY A 1 94 ? 13.508 -2.198 -10.189 1.00 80.25 94 GLY A N 1
ATOM 759 C CA . GLY A 1 94 ? 14.498 -3.170 -10.655 1.00 80.25 94 GLY A CA 1
ATOM 760 C C . GLY A 1 94 ? 14.136 -3.784 -12.011 1.00 80.25 94 GLY A C 1
ATOM 761 O O . GLY A 1 94 ? 14.976 -3.819 -12.914 1.00 80.25 94 GLY A O 1
ATOM 762 N N . LEU A 1 95 ? 12.873 -4.189 -12.192 1.00 76.94 95 LEU A N 1
ATOM 763 C CA . LEU A 1 95 ? 12.347 -4.674 -13.471 1.00 76.94 95 LEU A CA 1
ATOM 764 C C . LEU A 1 95 ? 12.477 -3.614 -14.566 1.00 76.94 95 LEU A C 1
ATOM 766 O O . LEU A 1 95 ? 13.010 -3.910 -15.636 1.00 76.94 95 LEU A O 1
ATOM 770 N N . LYS A 1 96 ? 12.062 -2.372 -14.286 1.00 75.50 96 LYS A N 1
ATOM 771 C CA . LYS A 1 96 ? 12.170 -1.248 -15.227 1.00 75.50 96 LYS A CA 1
ATOM 772 C C . LYS A 1 96 ? 13.617 -1.020 -15.653 1.00 75.50 96 LYS A C 1
ATOM 774 O O . LYS A 1 96 ? 13.897 -0.960 -16.843 1.00 75.50 96 LYS A O 1
ATOM 779 N N . LYS A 1 97 ? 14.552 -0.995 -14.702 1.00 76.62 97 LYS A N 1
ATOM 780 C CA . LYS A 1 97 ? 15.985 -0.807 -14.972 1.00 76.62 97 LYS A CA 1
ATOM 781 C C . LYS A 1 97 ? 16.575 -1.941 -15.820 1.00 76.62 97 LYS A C 1
ATOM 783 O O . LYS A 1 97 ? 17.424 -1.701 -16.677 1.00 76.62 97 LYS A O 1
ATOM 788 N N . GLY A 1 98 ? 16.134 -3.181 -15.597 1.00 75.81 98 GLY A N 1
ATOM 789 C CA . GLY A 1 98 ? 16.512 -4.330 -16.424 1.00 75.81 98 GLY A CA 1
ATOM 790 C C . GLY A 1 98 ? 15.948 -4.250 -17.847 1.00 75.81 98 GLY A C 1
ATOM 791 O O . GLY A 1 98 ? 16.635 -4.615 -18.803 1.00 75.81 98 GLY A O 1
ATOM 792 N N . LEU A 1 99 ? 14.723 -3.742 -17.988 1.00 73.69 99 LEU A N 1
ATOM 793 C CA . LEU A 1 99 ? 14.046 -3.556 -19.268 1.00 73.69 99 LEU A CA 1
ATOM 794 C C . LEU A 1 99 ? 14.674 -2.413 -20.080 1.00 73.69 99 LEU A C 1
ATOM 796 O O . LEU A 1 99 ? 14.996 -2.601 -21.249 1.00 73.69 99 LEU A O 1
ATOM 800 N N . GLU A 1 100 ? 14.933 -1.268 -19.447 1.00 73.00 100 GLU A N 1
ATOM 801 C CA . GLU A 1 100 ? 15.553 -0.092 -20.069 1.00 73.00 100 GLU A CA 1
ATOM 802 C C . GLU A 1 100 ? 16.912 -0.428 -20.676 1.00 73.00 100 GLU A C 1
ATOM 804 O O . GLU A 1 100 ? 17.167 -0.088 -21.827 1.00 73.00 100 GLU A O 1
ATOM 809 N N . LYS A 1 101 ? 17.759 -1.186 -19.966 1.00 71.19 101 LYS A N 1
ATOM 810 C CA . LYS A 1 101 ? 19.039 -1.636 -20.529 1.00 71.19 101 LYS A CA 1
ATOM 811 C C . LYS A 1 101 ? 18.837 -2.437 -21.815 1.00 71.19 101 LYS A C 1
ATOM 813 O O . LYS A 1 101 ? 19.518 -2.183 -22.800 1.00 71.19 101 LYS A O 1
ATOM 818 N N . LYS A 1 102 ? 17.893 -3.383 -21.832 1.00 71.81 102 LYS A N 1
ATOM 819 C CA . LYS A 1 102 ? 17.630 -4.219 -23.015 1.00 71.81 102 LYS A CA 1
ATOM 820 C C . LYS A 1 102 ? 17.096 -3.399 -24.193 1.00 71.81 102 LYS A C 1
ATOM 822 O O . LYS A 1 102 ? 17.535 -3.623 -25.316 1.00 71.81 102 LYS A O 1
ATOM 827 N N . PHE A 1 103 ? 16.209 -2.438 -23.938 1.00 75.31 103 PHE A N 1
ATOM 828 C CA . PHE A 1 103 ? 15.656 -1.578 -24.984 1.00 75.31 103 PHE A CA 1
ATOM 829 C C . PHE A 1 103 ? 16.678 -0.578 -25.531 1.00 75.31 103 PHE A C 1
ATOM 831 O O . PHE A 1 103 ? 16.796 -0.460 -26.746 1.00 75.31 103 PHE A O 1
ATOM 838 N N . VAL A 1 104 ? 17.470 0.081 -24.680 1.00 74.62 104 VAL A N 1
ATOM 839 C CA . VAL A 1 104 ? 18.487 1.055 -25.121 1.00 74.62 104 VAL A CA 1
ATOM 840 C C . VAL A 1 104 ? 19.492 0.413 -26.078 1.00 74.62 104 VAL A C 1
ATOM 842 O O . VAL A 1 104 ? 19.783 0.980 -27.129 1.00 74.62 104 VAL A O 1
ATOM 845 N N . PHE A 1 105 ? 19.973 -0.797 -25.776 1.00 69.88 105 PHE A N 1
ATOM 846 C CA . PHE A 1 105 ? 20.891 -1.495 -26.681 1.00 69.88 105 PHE A CA 1
ATOM 847 C C . PHE A 1 105 ? 20.226 -1.927 -28.000 1.00 69.88 105 PHE A C 1
ATOM 849 O O . PHE A 1 105 ? 20.874 -1.875 -29.043 1.00 69.88 105 PHE A O 1
ATOM 856 N N . ALA A 1 106 ? 18.944 -2.312 -27.983 1.00 75.38 106 ALA A N 1
ATOM 857 C CA . ALA A 1 106 ? 18.210 -2.670 -29.198 1.00 75.38 106 ALA A CA 1
ATOM 858 C C . ALA A 1 106 ? 17.977 -1.455 -30.114 1.00 75.38 106 ALA A C 1
ATOM 860 O O . ALA A 1 106 ? 18.224 -1.535 -31.316 1.00 75.38 106 ALA A O 1
ATOM 861 N N . PHE A 1 107 ? 17.576 -0.312 -29.549 1.00 80.25 107 PHE A N 1
ATOM 862 C CA . PHE A 1 107 ? 17.419 0.934 -30.304 1.00 80.25 107 PHE A CA 1
ATOM 863 C C . PHE A 1 107 ? 18.747 1.430 -30.877 1.00 80.25 107 PHE A C 1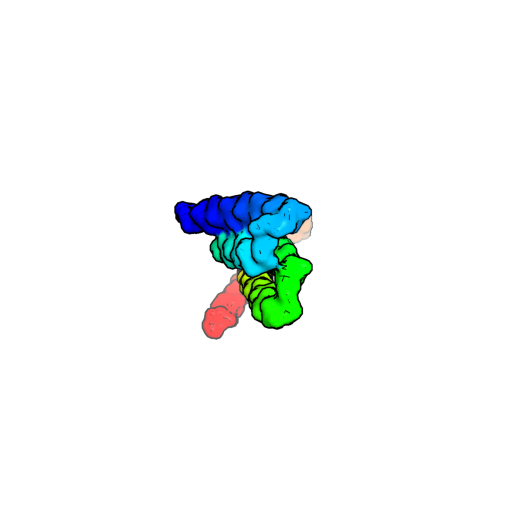
ATOM 865 O O . PHE A 1 107 ? 18.785 1.845 -32.032 1.00 80.25 107 PHE A O 1
ATOM 872 N N . LEU A 1 108 ? 19.845 1.322 -30.123 1.00 77.94 108 LEU A N 1
ATOM 873 C CA . LEU A 1 108 ? 21.173 1.690 -30.616 1.00 77.94 108 LEU A CA 1
ATOM 874 C C . LEU A 1 108 ? 21.580 0.856 -31.841 1.00 77.94 108 LEU A C 1
ATOM 876 O O . LEU A 1 108 ? 22.102 1.404 -32.806 1.00 77.94 108 LEU A O 1
ATOM 880 N N . SER A 1 109 ? 21.285 -0.449 -31.836 1.00 79.06 109 SER A N 1
ATOM 881 C CA . SER A 1 109 ? 21.524 -1.322 -32.992 1.00 79.06 109 SER A CA 1
ATOM 882 C C . SER A 1 109 ? 20.621 -0.997 -34.183 1.00 79.06 109 SER A C 1
ATOM 884 O O . SER A 1 109 ? 21.043 -1.145 -35.325 1.00 79.06 109 SER A O 1
ATOM 886 N N . LEU A 1 110 ? 19.374 -0.589 -33.945 1.00 81.12 110 LEU A N 1
ATOM 887 C CA . LEU A 1 110 ? 18.450 -0.228 -35.019 1.00 81.12 110 LEU A CA 1
ATOM 888 C C . LEU A 1 110 ? 18.889 1.074 -35.708 1.00 81.12 110 LEU A C 1
ATOM 890 O O . LEU A 1 110 ? 18.883 1.164 -36.934 1.00 81.12 110 LEU A O 1
ATOM 894 N N . ILE A 1 111 ? 19.333 2.054 -34.913 1.00 79.81 111 ILE A N 1
ATOM 895 C CA . ILE A 1 111 ? 19.831 3.349 -35.394 1.00 79.81 111 ILE A CA 1
ATOM 896 C C . ILE A 1 111 ? 21.099 3.187 -36.235 1.00 79.81 111 ILE A C 1
ATOM 898 O O . ILE A 1 111 ? 21.294 3.961 -37.163 1.00 79.81 111 ILE A O 1
ATOM 902 N N . THR A 1 112 ? 21.951 2.195 -35.966 1.00 78.00 112 THR A N 1
ATOM 903 C CA . THR A 1 112 ? 23.140 1.939 -36.797 1.00 78.00 112 THR A CA 1
ATOM 904 C C . THR A 1 112 ? 22.830 1.118 -38.049 1.00 78.00 112 THR A C 1
ATOM 906 O O . THR A 1 112 ? 23.497 1.287 -39.068 1.00 78.00 112 THR A O 1
ATOM 909 N N . LEU A 1 113 ? 21.800 0.268 -38.014 1.00 79.62 113 LEU A N 1
ATOM 910 C CA . LEU A 1 113 ? 21.426 -0.590 -39.139 1.00 79.62 113 LEU A CA 1
ATOM 911 C C . LEU A 1 113 ? 20.705 0.179 -40.260 1.00 79.62 113 LEU A C 1
ATOM 913 O O . LEU A 1 113 ? 20.981 -0.053 -41.435 1.00 79.62 113 LEU A O 1
ATOM 917 N N . ILE A 1 114 ? 19.799 1.102 -39.916 1.00 80.75 114 ILE A N 1
ATOM 918 C CA . ILE A 1 114 ? 18.986 1.842 -40.900 1.00 80.75 114 ILE A CA 1
ATOM 919 C C . ILE A 1 114 ? 19.855 2.685 -41.863 1.00 80.75 114 ILE A C 1
ATOM 921 O O . ILE A 1 114 ? 19.675 2.562 -43.076 1.00 80.75 114 ILE A O 1
ATOM 925 N N . PRO A 1 115 ? 20.832 3.490 -41.397 1.00 76.12 115 PRO A N 1
ATOM 926 C CA . PRO A 1 115 ? 21.716 4.251 -42.275 1.00 76.12 115 PRO A CA 1
ATOM 927 C C . PRO A 1 115 ? 22.627 3.351 -43.108 1.00 76.12 115 PRO A C 1
ATOM 929 O O . PRO A 1 115 ? 22.889 3.668 -44.263 1.00 76.12 115 PRO A O 1
ATOM 932 N N . ALA A 1 116 ? 23.077 2.217 -42.558 1.00 75.69 116 ALA A N 1
ATOM 933 C CA . ALA A 1 116 ? 23.879 1.249 -43.302 1.00 75.69 116 ALA A CA 1
ATOM 934 C C . ALA A 1 116 ? 23.083 0.641 -44.470 1.00 75.69 116 ALA A C 1
ATOM 936 O O . ALA A 1 116 ? 23.590 0.565 -45.586 1.00 75.69 116 ALA A O 1
ATOM 937 N N . LEU A 1 117 ? 21.816 0.281 -44.241 1.00 77.56 117 LEU A N 1
ATOM 938 C CA . LEU A 1 117 ? 20.898 -0.201 -45.280 1.00 77.56 117 LEU A CA 1
ATOM 939 C C . LEU A 1 117 ? 20.637 0.854 -46.360 1.00 77.56 117 LEU A C 1
ATOM 941 O O . LEU A 1 117 ? 20.681 0.536 -47.550 1.00 77.56 117 LEU A O 1
ATOM 945 N N . LEU A 1 118 ? 20.405 2.108 -45.962 1.00 77.25 118 LEU A N 1
ATOM 946 C CA . LEU A 1 118 ? 20.236 3.214 -46.906 1.00 77.25 118 LEU A CA 1
ATOM 947 C C . LEU A 1 118 ? 21.508 3.442 -47.728 1.00 77.25 118 LEU A C 1
ATOM 949 O O . LEU A 1 118 ? 21.432 3.556 -48.948 1.00 77.25 118 LEU A O 1
ATOM 953 N N . PHE A 1 119 ? 22.678 3.436 -47.090 1.00 72.31 119 PHE A N 1
ATOM 954 C CA . PHE A 1 119 ? 23.960 3.626 -47.763 1.00 72.31 119 PHE A CA 1
ATOM 955 C C . PHE A 1 119 ? 24.254 2.516 -48.781 1.00 72.31 119 PHE A C 1
ATOM 957 O O . PHE A 1 119 ? 24.621 2.801 -49.920 1.00 72.31 119 PHE A O 1
ATOM 964 N N . VAL A 1 120 ? 24.035 1.251 -48.407 1.00 73.00 120 VAL A N 1
ATOM 965 C CA . VAL A 1 120 ? 24.159 0.109 -49.329 1.00 73.00 120 VAL A CA 1
ATOM 966 C C . VAL A 1 120 ? 23.187 0.254 -50.503 1.00 73.00 120 VAL A C 1
ATOM 968 O O . VAL A 1 120 ? 23.576 0.033 -51.648 1.00 73.00 120 VAL A O 1
ATOM 971 N N . SER A 1 121 ? 21.952 0.692 -50.243 1.00 70.94 121 SER A N 1
ATOM 972 C CA . SER A 1 121 ? 20.937 0.892 -51.285 1.00 70.94 121 SER A CA 1
ATOM 973 C C . SER A 1 121 ? 21.330 1.991 -52.283 1.00 70.94 121 SER A C 1
ATOM 975 O O . SER A 1 121 ? 21.207 1.780 -53.491 1.00 70.94 121 SER A O 1
ATOM 977 N N . PHE A 1 122 ? 21.870 3.124 -51.812 1.00 65.56 122 PHE A N 1
ATOM 978 C CA . PHE A 1 122 ? 22.391 4.196 -52.675 1.00 65.56 122 PHE A CA 1
ATOM 979 C C . PHE A 1 122 ? 23.641 3.769 -53.459 1.00 65.56 122 PHE A C 1
ATOM 981 O O . PHE A 1 122 ? 23.785 4.110 -54.632 1.00 65.56 122 PHE A O 1
ATOM 988 N N . SER A 1 123 ? 24.522 2.974 -52.845 1.00 62.19 123 SER A N 1
ATOM 989 C CA . SER A 1 123 ? 25.718 2.440 -53.506 1.00 62.19 123 SER A CA 1
ATOM 990 C C . SER A 1 123 ? 25.393 1.424 -54.613 1.00 62.19 123 SER A C 1
ATOM 992 O O . SER A 1 123 ? 26.121 1.344 -55.605 1.00 62.19 123 SER A O 1
ATOM 994 N N . LEU A 1 124 ? 24.297 0.666 -54.481 1.00 62.19 124 LEU A N 1
ATOM 995 C CA . LEU A 1 124 ? 23.827 -0.249 -55.529 1.00 62.19 124 LEU A CA 1
ATOM 996 C C . LEU A 1 124 ? 23.161 0.475 -56.704 1.00 62.19 124 LEU A C 1
ATOM 998 O O . LEU A 1 124 ? 23.287 0.023 -57.837 1.00 62.19 124 LEU A O 1
ATOM 1002 N N . THR A 1 125 ? 22.453 1.576 -56.446 1.00 64.88 125 THR A N 1
ATOM 1003 C CA . THR A 1 125 ? 21.719 2.321 -57.486 1.00 64.88 125 THR A CA 1
ATOM 1004 C C . THR A 1 125 ? 22.597 3.279 -58.294 1.00 64.88 125 THR A C 1
ATOM 1006 O O . THR A 1 125 ? 22.114 3.864 -59.257 1.00 64.88 125 THR A O 1
ATOM 1009 N N . GLY A 1 126 ? 23.882 3.427 -57.949 1.00 57.12 126 GLY A N 1
ATOM 1010 C CA . GLY A 1 126 ? 24.836 4.224 -58.730 1.00 57.12 126 GLY A CA 1
ATOM 1011 C C . GLY A 1 126 ? 24.618 5.739 -58.643 1.00 57.12 126 GLY A C 1
ATOM 1012 O O . GLY A 1 126 ? 25.213 6.487 -59.414 1.00 57.12 126 GLY A O 1
ATOM 1013 N N . ASN A 1 127 ? 23.791 6.214 -57.705 1.00 57.28 127 ASN A N 1
ATOM 1014 C CA . ASN A 1 127 ? 23.567 7.643 -57.506 1.00 57.28 127 ASN A CA 1
ATOM 1015 C C . ASN A 1 127 ? 24.716 8.232 -56.670 1.00 57.28 127 ASN A C 1
ATOM 1017 O O . ASN A 1 127 ? 24.792 8.050 -55.454 1.00 57.28 127 ASN A O 1
ATOM 1021 N N . ILE A 1 128 ? 25.639 8.918 -57.345 1.00 55.97 128 ILE A N 1
ATOM 1022 C CA . ILE A 1 128 ? 26.830 9.540 -56.759 1.00 55.97 128 ILE A CA 1
ATOM 1023 C C . ILE A 1 128 ? 26.397 10.763 -55.938 1.00 55.97 128 ILE A C 1
ATOM 1025 O O . ILE A 1 128 ? 26.160 11.844 -56.473 1.00 55.97 128 ILE A O 1
ATOM 1029 N N . ILE A 1 129 ? 26.281 10.604 -54.619 1.00 54.44 129 ILE A N 1
ATOM 1030 C CA . ILE A 1 129 ? 26.109 11.735 -53.700 1.00 54.44 129 ILE A CA 1
ATOM 1031 C C . ILE A 1 129 ? 27.446 12.492 -53.618 1.00 54.44 129 ILE A C 1
ATOM 1033 O O . ILE A 1 129 ? 28.448 11.936 -53.176 1.00 54.44 129 ILE A O 1
ATOM 1037 N N . LEU A 1 130 ? 27.429 13.758 -54.052 1.00 56.41 130 LEU A N 1
ATOM 1038 C CA . LEU A 1 130 ? 28.454 14.800 -53.876 1.00 56.41 130 LEU A CA 1
ATOM 1039 C C . LEU A 1 130 ? 29.918 14.371 -54.114 1.00 56.41 130 LEU A C 1
ATOM 1041 O O . LEU A 1 130 ? 30.667 14.128 -53.172 1.00 56.41 130 LEU A O 1
ATOM 1045 N N . GLY A 1 131 ? 30.363 14.385 -55.374 1.00 57.22 131 GLY A N 1
ATOM 1046 C CA . GLY A 1 131 ? 31.782 14.583 -55.733 1.00 57.22 131 GLY A CA 1
ATOM 1047 C C . GLY A 1 131 ? 32.782 13.489 -55.329 1.00 57.22 131 GLY A C 1
ATOM 1048 O O . GLY A 1 131 ? 33.964 13.607 -55.644 1.00 57.22 131 GLY A O 1
ATOM 1049 N N . LEU A 1 132 ? 32.338 12.422 -54.666 1.00 57.00 132 LEU A N 1
ATOM 1050 C CA . LEU A 1 132 ? 33.140 11.241 -54.360 1.00 57.00 132 LEU A CA 1
ATOM 1051 C C . LEU A 1 132 ? 33.061 10.250 -55.521 1.00 57.00 132 LEU A C 1
ATOM 1053 O O . LEU A 1 132 ? 31.976 9.871 -55.951 1.00 57.00 132 LEU A O 1
ATOM 1057 N N . THR A 1 133 ? 34.209 9.788 -56.014 1.00 65.12 133 THR A N 1
ATOM 1058 C CA . THR A 1 133 ? 34.266 8.703 -57.003 1.00 65.12 133 THR A CA 1
ATOM 1059 C C . THR A 1 133 ? 33.572 7.443 -56.468 1.00 65.12 133 THR A C 1
ATOM 1061 O O . THR A 1 133 ? 33.711 7.094 -55.292 1.00 65.12 133 THR A O 1
ATOM 1064 N N . GLU A 1 134 ? 32.824 6.750 -57.336 1.00 64.56 134 GLU A N 1
ATOM 1065 C CA . GLU A 1 134 ? 31.997 5.568 -57.015 1.00 64.56 134 GLU A CA 1
ATOM 1066 C C . GLU A 1 134 ? 32.765 4.515 -56.196 1.00 64.56 134 GLU A C 1
ATOM 1068 O O . GLU A 1 134 ? 32.248 3.940 -55.234 1.00 64.56 134 GLU A O 1
ATOM 1073 N N . THR A 1 135 ? 34.042 4.329 -56.528 1.00 69.50 135 THR A N 1
ATOM 1074 C CA . THR A 1 135 ? 34.963 3.414 -55.854 1.00 69.50 135 THR A CA 1
ATOM 1075 C C . THR A 1 135 ? 35.174 3.787 -54.386 1.00 69.50 135 THR A C 1
ATOM 1077 O O . THR A 1 135 ? 35.083 2.924 -53.516 1.00 69.50 135 THR A O 1
ATOM 1080 N N . ASN A 1 136 ? 35.390 5.069 -54.078 1.00 70.44 136 ASN A N 1
ATOM 1081 C CA . ASN A 1 1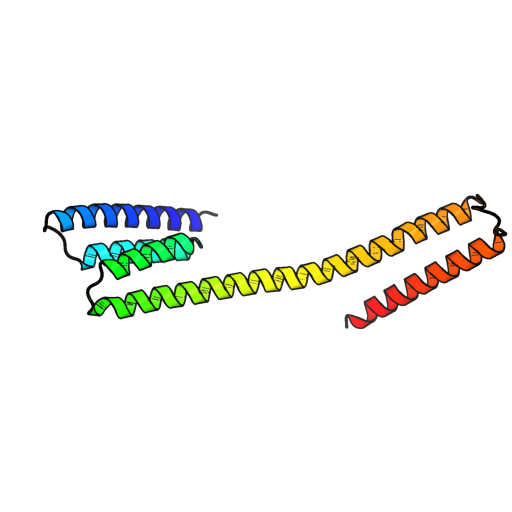36 ? 35.657 5.533 -52.714 1.00 70.44 136 ASN A CA 1
ATOM 1082 C C . ASN A 1 136 ? 34.415 5.403 -51.823 1.00 70.44 136 ASN A C 1
ATOM 1084 O O . ASN A 1 136 ? 34.517 4.966 -50.677 1.00 70.44 136 ASN A O 1
ATOM 1088 N N . SER A 1 137 ? 33.235 5.711 -52.368 1.00 66.56 137 SER A N 1
ATOM 1089 C CA . SER A 1 137 ? 31.964 5.568 -51.650 1.00 66.56 137 SER A CA 1
ATOM 1090 C C . SER A 1 137 ? 31.665 4.101 -51.305 1.00 66.56 137 SER A C 1
ATOM 1092 O O . SER A 1 137 ? 31.311 3.783 -50.168 1.00 66.56 137 SER A O 1
ATOM 1094 N N . ARG A 1 138 ? 31.914 3.176 -52.244 1.00 70.44 138 ARG A N 1
ATOM 1095 C CA . ARG A 1 138 ? 31.769 1.728 -52.012 1.00 70.44 138 ARG A CA 1
ATOM 1096 C C . ARG A 1 138 ? 32.659 1.216 -50.881 1.00 70.44 138 ARG A C 1
ATOM 1098 O O . ARG A 1 138 ? 32.171 0.523 -49.990 1.00 70.44 138 ARG A O 1
ATOM 1105 N N . TRP A 1 139 ? 33.940 1.584 -50.881 1.00 72.06 139 TRP A N 1
ATOM 1106 C CA . TRP A 1 139 ? 34.875 1.168 -49.832 1.00 72.06 139 TRP A CA 1
ATOM 1107 C C . TRP A 1 139 ? 34.495 1.716 -48.454 1.00 72.06 139 TRP A C 1
ATOM 1109 O O . TRP A 1 139 ? 34.540 0.977 -47.472 1.00 72.06 139 TRP A O 1
ATOM 1119 N N . ILE A 1 140 ? 34.044 2.971 -48.378 1.00 74.94 140 ILE A N 1
ATOM 1120 C CA . ILE A 1 140 ? 33.573 3.579 -47.125 1.00 74.94 140 ILE A CA 1
ATOM 1121 C C . ILE A 1 140 ? 32.356 2.825 -46.571 1.00 74.94 140 ILE A C 1
ATOM 1123 O O . ILE A 1 140 ? 32.320 2.514 -45.379 1.00 74.94 140 ILE A O 1
ATOM 1127 N N . GLY A 1 141 ? 31.399 2.458 -47.428 1.00 73.50 141 GLY A N 1
ATOM 1128 C CA . GLY A 1 141 ? 30.232 1.670 -47.025 1.00 73.50 141 GLY A CA 1
ATOM 1129 C C . GLY A 1 141 ? 30.580 0.289 -46.495 1.00 73.50 141 GLY A C 1
ATOM 1130 O O . GLY A 1 141 ? 30.083 -0.111 -45.444 1.00 73.50 141 GLY A O 1
ATOM 1131 N N . ILE A 1 142 ? 31.463 -0.428 -47.194 1.00 77.25 142 ILE A N 1
ATOM 1132 C CA . ILE A 1 142 ? 31.912 -1.764 -46.784 1.00 77.25 142 ILE A CA 1
ATOM 1133 C C . ILE A 1 142 ? 32.653 -1.683 -45.446 1.00 77.25 142 ILE A C 1
ATOM 1135 O O . ILE A 1 142 ? 32.367 -2.472 -44.546 1.00 77.25 142 ILE A O 1
ATOM 1139 N N . CYS A 1 143 ? 33.540 -0.701 -45.267 1.00 78.19 143 CYS A N 1
ATOM 1140 C CA . CYS A 1 143 ? 34.244 -0.491 -44.003 1.00 78.19 143 CYS A CA 1
ATOM 1141 C C . CYS A 1 143 ? 33.275 -0.197 -42.847 1.00 78.19 143 CYS A C 1
ATOM 1143 O O . CYS A 1 143 ? 33.396 -0.801 -41.781 1.00 78.19 143 CYS A O 1
ATOM 1145 N N . LEU A 1 144 ? 32.280 0.674 -43.052 1.00 76.62 144 LEU A N 1
ATOM 1146 C CA . LEU A 1 144 ? 31.259 0.968 -42.039 1.00 76.62 144 LEU A CA 1
ATOM 1147 C C . LEU A 1 144 ? 30.393 -0.258 -41.717 1.00 76.62 144 LEU A C 1
ATOM 1149 O O . LEU A 1 144 ? 30.098 -0.511 -40.547 1.00 76.62 144 LEU A O 1
ATOM 1153 N N . PHE A 1 145 ? 30.040 -1.055 -42.726 1.00 76.75 145 PHE A N 1
ATOM 1154 C CA . PHE A 1 145 ? 29.261 -2.280 -42.559 1.00 76.75 145 PHE A CA 1
ATOM 1155 C C . PHE A 1 145 ? 30.032 -3.357 -41.785 1.00 76.75 145 PHE A C 1
ATOM 1157 O O . PHE A 1 145 ? 29.509 -3.923 -40.826 1.00 76.75 145 PHE A O 1
ATOM 1164 N N . VAL A 1 146 ? 31.297 -3.602 -42.143 1.00 79.62 146 VAL A N 1
ATOM 1165 C CA . VAL A 1 146 ? 32.163 -4.578 -41.463 1.00 79.62 146 VAL A CA 1
ATOM 1166 C C . VAL A 1 146 ? 32.448 -4.143 -40.026 1.00 79.62 146 VAL A C 1
ATOM 1168 O O . VAL A 1 146 ? 32.345 -4.967 -39.117 1.00 79.62 146 VAL A O 1
ATOM 1171 N N . CYS A 1 147 ? 32.716 -2.856 -39.782 1.00 77.94 147 CYS A N 1
ATOM 1172 C CA . CYS A 1 147 ? 32.840 -2.324 -38.423 1.00 77.94 147 CYS A CA 1
ATOM 1173 C C . CYS A 1 147 ? 31.555 -2.552 -37.614 1.00 77.94 147 CYS A C 1
ATOM 1175 O O . CYS A 1 147 ? 31.618 -3.082 -36.504 1.00 77.94 147 CYS A O 1
ATOM 1177 N N . GLY A 1 148 ? 30.386 -2.229 -38.179 1.00 78.75 148 GLY A N 1
ATOM 1178 C CA . GLY A 1 148 ? 29.091 -2.492 -37.547 1.00 78.75 148 GLY A CA 1
ATOM 1179 C C . GLY A 1 148 ? 28.878 -3.973 -37.214 1.00 78.75 148 GLY A C 1
ATOM 1180 O O . GLY A 1 148 ? 28.443 -4.303 -36.108 1.00 78.75 148 GLY A O 1
ATOM 1181 N N . LEU A 1 149 ? 29.262 -4.874 -38.124 1.00 78.19 149 LEU A N 1
ATOM 1182 C CA . LEU A 1 149 ? 29.154 -6.323 -37.944 1.00 78.19 149 LEU A CA 1
ATOM 1183 C C . LEU A 1 149 ? 30.099 -6.843 -36.848 1.00 78.19 149 LEU A C 1
ATOM 1185 O O . LEU A 1 149 ? 29.687 -7.648 -36.014 1.00 78.19 149 LEU A O 1
ATOM 1189 N N . ILE A 1 150 ? 31.343 -6.357 -36.798 1.00 79.81 150 ILE A N 1
ATOM 1190 C CA . ILE A 1 150 ? 32.313 -6.707 -35.748 1.00 79.81 150 ILE A CA 1
ATOM 1191 C C . ILE A 1 150 ? 31.795 -6.257 -34.379 1.00 79.81 150 ILE A C 1
ATOM 1193 O O . ILE A 1 150 ? 31.814 -7.045 -33.431 1.00 79.81 150 ILE A O 1
ATOM 1197 N N . PHE A 1 151 ? 31.266 -5.034 -34.266 1.00 77.06 151 PHE A N 1
ATOM 1198 C CA . PHE A 1 151 ? 30.651 -4.560 -33.024 1.00 77.06 151 PHE A CA 1
ATOM 1199 C C . PHE A 1 151 ? 29.438 -5.412 -32.619 1.00 77.06 151 PHE A C 1
ATOM 1201 O O . PHE A 1 151 ? 29.315 -5.766 -31.445 1.00 77.06 151 PHE A O 1
ATOM 1208 N N . ALA A 1 152 ? 28.590 -5.816 -33.569 1.00 75.31 152 ALA A N 1
ATOM 1209 C CA . ALA A 1 152 ? 27.450 -6.697 -33.309 1.00 75.31 152 ALA A CA 1
ATOM 1210 C C . ALA A 1 152 ? 27.874 -8.111 -32.848 1.00 75.31 152 ALA A C 1
ATOM 1212 O O . ALA A 1 152 ? 27.269 -8.686 -31.934 1.00 75.31 152 ALA A O 1
ATOM 1213 N N . LEU A 1 153 ? 28.945 -8.666 -33.427 1.00 74.62 153 LEU A N 1
ATOM 1214 C CA . LEU A 1 153 ? 29.495 -9.974 -33.053 1.00 74.62 153 LEU A CA 1
ATOM 1215 C C . LEU A 1 153 ? 30.195 -9.941 -31.686 1.00 74.62 153 LEU A C 1
ATOM 1217 O O . LEU A 1 153 ? 29.979 -10.836 -30.863 1.00 74.62 153 LEU A O 1
ATOM 1221 N N . LEU A 1 154 ? 30.980 -8.898 -31.398 1.00 76.19 154 LEU A N 1
ATOM 1222 C CA . LEU A 1 154 ? 31.590 -8.688 -30.079 1.00 76.19 154 LEU A CA 1
ATOM 1223 C C . LEU A 1 154 ? 30.526 -8.469 -28.995 1.00 76.19 154 LEU A C 1
ATOM 1225 O O . LEU A 1 154 ? 30.642 -9.014 -27.895 1.00 76.19 154 LEU A O 1
ATOM 1229 N N . TYR A 1 155 ? 29.457 -7.736 -29.315 1.00 67.06 155 TYR A N 1
ATOM 1230 C CA . TYR A 1 155 ? 28.307 -7.552 -28.431 1.00 67.06 155 TYR A CA 1
ATOM 1231 C C . TYR A 1 155 ? 27.608 -8.883 -28.114 1.00 67.06 155 TYR A C 1
ATOM 1233 O O . TYR A 1 155 ? 27.289 -9.159 -26.957 1.00 67.06 155 TYR A O 1
ATOM 1241 N N . SER A 1 156 ? 27.441 -9.749 -29.116 1.00 64.44 156 SER A N 1
ATOM 1242 C CA . SER A 1 156 ? 26.809 -11.064 -28.948 1.00 64.44 156 SER A CA 1
ATOM 1243 C C . SER A 1 156 ? 27.668 -12.042 -28.135 1.00 64.44 156 SER A C 1
ATOM 1245 O O . SER A 1 156 ? 27.126 -12.895 -27.432 1.00 64.44 156 SER A O 1
ATOM 1247 N N . ARG A 1 157 ? 29.003 -11.901 -28.162 1.00 66.38 157 ARG A N 1
ATOM 1248 C CA . ARG A 1 157 ? 29.929 -12.745 -27.384 1.00 66.38 157 ARG A CA 1
ATOM 1249 C C . ARG A 1 157 ? 30.024 -12.389 -25.902 1.00 66.38 157 ARG A C 1
ATOM 1251 O O . ARG A 1 157 ? 30.267 -13.285 -25.105 1.00 66.38 157 ARG A O 1
ATOM 1258 N N . LYS A 1 158 ? 29.772 -11.137 -25.503 1.00 51.97 158 LYS A N 1
ATOM 1259 C CA . LYS A 1 158 ? 29.761 -10.722 -24.081 1.00 51.97 158 LYS A CA 1
ATOM 1260 C C . LYS A 1 158 ? 28.549 -11.223 -23.278 1.00 51.97 158 LYS A C 1
ATOM 1262 O O . LYS A 1 158 ? 28.411 -10.881 -22.108 1.00 51.97 158 LYS A O 1
ATOM 1267 N N . LYS A 1 159 ? 27.652 -11.985 -23.909 1.00 51.31 159 LYS A N 1
ATOM 1268 C CA . LYS A 1 159 ? 26.394 -12.469 -23.324 1.00 51.31 159 LYS A CA 1
ATOM 1269 C C . LYS A 1 159 ? 26.423 -13.951 -22.907 1.00 51.31 159 LYS A C 1
ATOM 1271 O O . LYS A 1 159 ? 25.356 -14.484 -22.611 1.00 51.31 159 LYS A O 1
ATOM 1276 N N . LYS A 1 160 ? 27.597 -14.599 -22.911 1.00 42.97 160 LYS A N 1
ATOM 1277 C CA . LYS A 1 160 ? 27.834 -15.896 -22.255 1.00 42.97 160 LYS A CA 1
ATOM 1278 C C . LYS A 1 160 ? 28.499 -15.687 -20.904 1.00 42.97 160 LYS A C 1
ATOM 1280 O O . LYS A 1 160 ? 29.419 -14.842 -20.854 1.00 42.97 160 LYS A O 1
#

Foldseek 3Di:
DPQLVVLVVQLVVLVVQLVVQVVCVVVVRHDLVSNLVSLQSSLVSCVSSVVLVRSLVSLVSSLVSDDPVCNVVSVVVNVVSVVVVVVVVVVVVVVVVVVVVVVVVVVVLVVLVVVLVVLVVCLVVPPDDPDDDSVVSVVVSVVSVVVSVVVVVVVVVVPD